Protein AF-A0A3N9N1U6-F1 (afdb_monomer)

Solvent-accessible surface area (backbone atoms only — not comparable to full-atom values): 6509 Å² total; per-residue (Å²): 142,85,83,87,87,84,81,83,79,76,80,83,76,79,84,81,77,71,90,74,62,56,68,76,55,50,57,65,70,63,62,72,79,90,77,90,87,82,89,66,69,80,44,75,77,90,84,50,79,47,70,67,79,54,64,74,58,33,62,77,69,65,62,54,96,83,59,42,75,45,79,46,76,46,76,49,60,92,92,53,91,58,67,75,44,78,48,78,44,82,95

Structure (mmCIF, N/CA/C/O backbone):
data_AF-A0A3N9N1U6-F1
#
_entry.id   AF-A0A3N9N1U6-F1
#
loop_
_atom_site.group_PDB
_atom_site.id
_atom_site.type_symbol
_atom_site.label_atom_id
_atom_site.label_alt_id
_atom_site.label_comp_id
_atom_site.label_asym_id
_atom_site.label_entity_id
_atom_site.label_seq_id
_atom_site.pdbx_PDB_ins_code
_atom_site.Cartn_x
_atom_site.Cartn_y
_atom_site.Cartn_z
_atom_site.occupancy
_atom_site.B_iso_or_equiv
_atom_site.auth_seq_id
_atom_site.auth_comp_id
_atom_site.auth_asym_id
_atom_site.auth_atom_id
_atom_site.pdbx_PDB_model_num
ATOM 1 N N . MET A 1 1 ? -3.795 -65.740 -25.706 1.00 44.59 1 MET A N 1
ATOM 2 C CA . MET A 1 1 ? -3.700 -64.446 -24.994 1.00 44.59 1 MET A CA 1
ATOM 3 C C . MET A 1 1 ? -3.47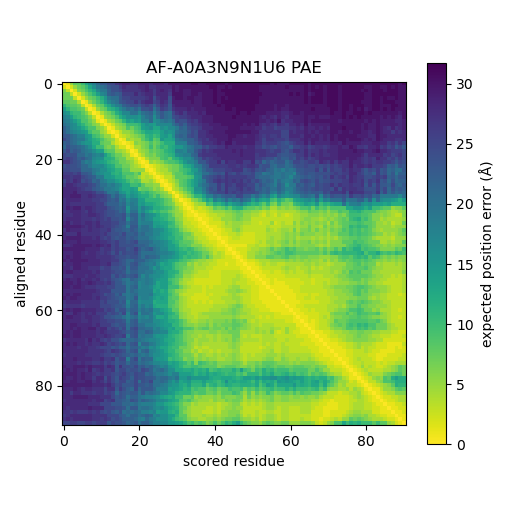0 -63.329 -26.003 1.00 44.59 1 MET A C 1
ATOM 5 O O . MET A 1 1 ? -2.368 -63.258 -26.522 1.00 44.59 1 MET A O 1
ATOM 9 N N . LYS A 1 2 ? -4.463 -62.474 -26.269 1.00 41.59 2 LYS A N 1
ATOM 10 C CA . LYS A 1 2 ? -4.271 -61.062 -26.656 1.00 41.59 2 LYS A CA 1
ATOM 11 C C . LYS A 1 2 ? -5.476 -60.297 -26.100 1.00 41.59 2 LYS A C 1
ATOM 13 O O . LYS A 1 2 ? -6.609 -60.669 -26.380 1.00 41.59 2 LYS A O 1
ATOM 18 N N . LYS A 1 3 ? -5.199 -59.364 -25.188 1.00 41.62 3 LYS A N 1
ATOM 19 C CA . LYS A 1 3 ? -6.173 -58.558 -24.445 1.00 41.62 3 LYS A CA 1
ATOM 20 C C . LYS A 1 3 ? -6.502 -57.285 -25.236 1.00 41.62 3 LYS A C 1
ATOM 22 O O . LYS A 1 3 ? -5.590 -56.689 -25.794 1.00 41.62 3 LYS A O 1
ATOM 27 N N . SER A 1 4 ? -7.793 -56.958 -25.238 1.00 49.44 4 SER A N 1
ATOM 28 C CA . SER A 1 4 ? -8.442 -55.647 -25.076 1.00 49.44 4 SER A CA 1
ATOM 29 C C . SER A 1 4 ? -7.782 -54.394 -25.664 1.00 49.44 4 SER A C 1
ATOM 31 O O . SER A 1 4 ? -6.741 -53.975 -25.172 1.00 49.44 4 SER A O 1
ATOM 33 N N . ASN A 1 5 ? -8.484 -53.720 -26.580 1.00 46.34 5 ASN A N 1
ATOM 34 C CA . ASN A 1 5 ? -8.600 -52.258 -26.573 1.00 46.34 5 ASN A CA 1
ATOM 35 C C . ASN A 1 5 ? -9.832 -51.861 -27.404 1.00 46.34 5 ASN A C 1
ATOM 37 O O . ASN A 1 5 ? -9.795 -51.965 -28.624 1.00 46.34 5 ASN A O 1
ATOM 41 N N . ASP A 1 6 ? -10.922 -51.474 -26.746 1.00 47.25 6 ASP A N 1
ATOM 42 C CA . ASP A 1 6 ? -12.052 -50.803 -27.396 1.00 47.25 6 ASP A CA 1
ATOM 43 C C . ASP A 1 6 ? -12.229 -49.483 -26.641 1.00 47.25 6 ASP A C 1
ATOM 45 O O . ASP A 1 6 ? -12.697 -49.445 -25.500 1.00 47.25 6 ASP A O 1
ATOM 49 N N . GLU A 1 7 ? -11.646 -48.433 -27.214 1.00 53.66 7 GLU A N 1
ATOM 50 C CA . GLU A 1 7 ? -11.620 -47.078 -26.676 1.00 53.66 7 GLU A CA 1
ATOM 51 C C . GLU A 1 7 ? -13.034 -46.492 -26.744 1.00 53.66 7 GLU A C 1
ATOM 53 O O . GLU A 1 7 ? -13.594 -46.296 -27.820 1.00 53.66 7 GLU A O 1
ATOM 58 N N . HIS A 1 8 ? -13.629 -46.215 -25.583 1.00 50.88 8 HIS A N 1
ATOM 59 C CA . HIS A 1 8 ? -14.860 -45.437 -25.495 1.00 50.88 8 HIS A CA 1
ATOM 60 C C . HIS A 1 8 ? -14.592 -44.010 -25.994 1.00 50.88 8 HIS A C 1
ATOM 62 O O . HIS A 1 8 ? -13.955 -43.220 -25.302 1.00 50.88 8 HIS A O 1
ATOM 68 N N . GLN A 1 9 ? -15.071 -43.682 -27.196 1.00 56.28 9 GLN A N 1
ATOM 69 C CA . GLN A 1 9 ? -15.168 -42.300 -27.668 1.00 56.28 9 GLN A CA 1
ATOM 70 C C . GLN A 1 9 ? -16.297 -41.595 -26.909 1.00 56.28 9 GLN A C 1
ATOM 72 O O . GLN A 1 9 ? -17.471 -41.930 -27.071 1.00 56.28 9 GLN A O 1
ATOM 77 N N . GLU A 1 10 ? -15.941 -40.632 -26.060 1.00 59.09 10 GLU A N 1
ATOM 78 C CA . GLU A 1 10 ? -16.901 -39.704 -25.464 1.00 59.09 10 GLU A CA 1
ATOM 79 C C . GLU A 1 10 ? -17.471 -38.785 -26.562 1.00 59.09 10 GLU A C 1
ATOM 81 O O . GLU A 1 10 ? -16.710 -38.299 -27.402 1.00 59.09 10 GLU A O 1
ATOM 86 N N . PRO A 1 11 ? -18.793 -38.546 -26.607 1.00 61.03 11 PRO A N 1
ATOM 87 C CA . PRO A 1 11 ? -19.380 -37.671 -27.614 1.00 61.03 11 PRO A CA 1
ATOM 88 C C . PRO A 1 11 ? -18.937 -36.218 -27.395 1.00 61.03 11 PRO A C 1
ATOM 90 O O . PRO A 1 11 ? -19.039 -35.684 -26.290 1.00 61.03 11 PRO A O 1
ATOM 93 N N . GLU A 1 12 ? -18.479 -35.569 -28.467 1.00 62.94 12 GLU A N 1
ATOM 94 C CA . GLU A 1 12 ? -18.117 -34.151 -28.460 1.00 62.94 12 GLU A CA 1
ATOM 95 C C . GLU A 1 12 ? -19.349 -33.291 -28.131 1.00 62.94 12 GLU A C 1
ATOM 97 O O . GLU A 1 12 ? -20.391 -33.378 -28.788 1.00 62.94 12 GLU A O 1
ATOM 102 N N . LEU A 1 13 ? -19.245 -32.465 -27.085 1.00 66.81 13 LEU A N 1
ATOM 103 C CA . LEU A 1 13 ? -20.317 -31.552 -26.692 1.00 66.81 13 LEU A CA 1
ATOM 104 C C . LEU A 1 13 ? -20.490 -30.449 -27.752 1.00 66.81 13 LEU A C 1
ATOM 106 O O . LEU A 1 13 ? -19.495 -29.916 -28.249 1.00 66.81 13 LEU A O 1
ATOM 110 N N . PRO A 1 14 ? -21.734 -30.058 -28.086 1.00 69.31 14 PRO A N 1
ATOM 111 C CA . PRO A 1 14 ? -21.977 -28.991 -29.048 1.00 69.31 14 PRO A CA 1
ATOM 112 C C . PRO A 1 14 ? -21.415 -27.655 -28.546 1.00 69.31 14 PRO A C 1
ATOM 114 O O . PRO A 1 14 ? -21.525 -27.321 -27.365 1.00 69.31 14 PRO A O 1
ATOM 117 N N . ALA A 1 15 ? -20.842 -26.872 -29.464 1.00 64.06 15 ALA A N 1
ATOM 118 C CA . ALA A 1 15 ? -20.340 -25.535 -29.175 1.00 64.06 15 ALA A CA 1
ATOM 119 C C . ALA A 1 15 ? -21.490 -24.630 -28.705 1.00 64.06 15 ALA A C 1
ATOM 121 O O . ALA A 1 15 ? -22.451 -24.389 -29.437 1.00 64.06 15 ALA A O 1
ATOM 122 N N . VAL A 1 16 ? -21.401 -24.154 -27.465 1.00 65.06 16 VAL A 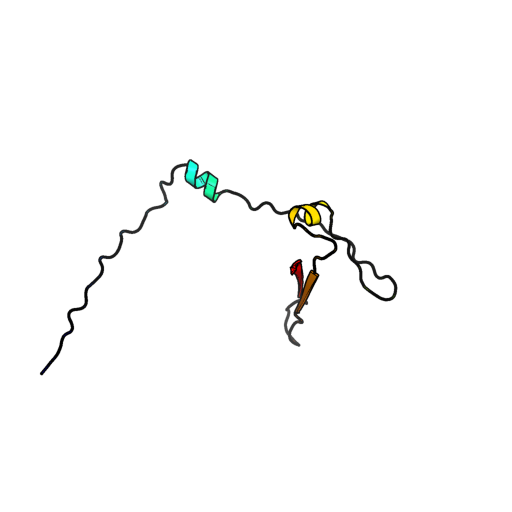N 1
ATOM 123 C CA . VAL A 1 16 ? -22.399 -23.260 -26.874 1.00 65.06 16 VAL A CA 1
ATOM 124 C C . VAL A 1 16 ? -22.239 -21.869 -27.495 1.00 65.06 16 VAL A C 1
ATOM 126 O O . VAL A 1 16 ? -21.178 -21.258 -27.385 1.00 65.06 16 VAL A O 1
ATOM 129 N N . ASP A 1 17 ? -23.284 -21.377 -28.165 1.00 66.44 17 ASP A N 1
ATOM 130 C CA . ASP A 1 17 ? -23.321 -20.028 -28.737 1.00 66.44 17 ASP A CA 1
ATOM 131 C C . ASP A 1 17 ? -23.822 -19.021 -27.691 1.00 66.44 17 ASP A C 1
ATOM 133 O O . ASP A 1 17 ? -25.003 -18.982 -27.341 1.00 66.44 17 ASP A O 1
ATOM 137 N N . TYR A 1 18 ? -22.900 -18.200 -27.192 1.00 65.06 18 TYR A N 1
ATOM 138 C CA . TYR A 1 18 ? -23.152 -17.155 -26.198 1.00 65.06 18 TYR A CA 1
ATOM 139 C C . TYR A 1 18 ? -23.655 -15.840 -26.822 1.00 65.06 18 TYR A C 1
ATOM 141 O O . TYR A 1 18 ? -23.855 -14.859 -26.112 1.00 65.06 18 TYR A O 1
ATOM 149 N N . SER A 1 19 ? -23.902 -15.796 -28.136 1.00 68.06 19 SER A N 1
ATOM 150 C CA . SER A 1 19 ? -24.347 -14.576 -28.836 1.00 68.06 19 SER A CA 1
ATOM 151 C C . SER A 1 19 ? -25.800 -14.180 -28.535 1.00 68.06 19 SER A C 1
ATOM 153 O O . SER A 1 19 ? -26.260 -13.132 -28.980 1.00 68.06 19 SER A O 1
ATOM 155 N N . LYS A 1 20 ? -26.548 -15.024 -27.813 1.00 67.62 20 LYS A N 1
ATOM 156 C CA . LYS A 1 20 ? -27.945 -14.791 -27.403 1.00 67.62 20 LYS A CA 1
ATOM 157 C C . LYS A 1 20 ? -28.112 -14.916 -25.891 1.00 67.62 20 LYS A C 1
ATOM 159 O O . LYS A 1 20 ? -29.077 -15.520 -25.419 1.00 67.62 20 LYS A O 1
ATOM 164 N N . LEU A 1 21 ? -27.145 -14.416 -25.130 1.00 65.88 21 LEU A N 1
ATOM 165 C CA . LEU A 1 21 ? -27.291 -14.373 -23.684 1.00 65.88 21 LEU A CA 1
ATOM 166 C C . LEU A 1 21 ? -28.421 -13.396 -23.310 1.00 65.88 21 LEU A C 1
ATOM 168 O O . LEU A 1 21 ? -28.507 -12.310 -23.882 1.00 65.88 21 LEU A O 1
ATOM 172 N N . PRO A 1 22 ? -29.321 -13.773 -22.386 1.00 72.81 22 PRO A N 1
ATOM 173 C CA . PRO A 1 22 ? -30.291 -12.850 -21.821 1.00 72.81 22 PRO A CA 1
ATOM 174 C C . PRO A 1 22 ? -29.587 -11.622 -21.218 1.00 72.81 22 PRO A C 1
ATOM 176 O O . PRO A 1 22 ? -28.505 -11.778 -20.644 1.00 72.81 22 PRO A O 1
ATOM 179 N N . PRO A 1 23 ? -30.203 -10.429 -21.269 1.00 62.22 23 PRO A N 1
ATOM 180 C CA . PRO A 1 23 ? -29.609 -9.196 -20.742 1.00 62.22 23 PRO A CA 1
ATOM 181 C C . PRO A 1 23 ? -29.264 -9.293 -19.246 1.00 62.22 23 PRO A C 1
ATOM 183 O O . PRO A 1 23 ? -28.290 -8.703 -18.797 1.00 62.22 23 PRO A O 1
ATOM 186 N N . GLU A 1 24 ? -29.992 -10.123 -18.491 1.00 60.72 24 GLU A N 1
ATOM 187 C CA . GLU A 1 24 ? -29.695 -10.434 -17.085 1.00 60.72 24 GLU A CA 1
ATOM 188 C C . GLU A 1 24 ? -28.304 -11.069 -16.895 1.00 60.72 24 GLU A C 1
ATOM 190 O O . GLU A 1 24 ? -27.669 -10.867 -15.865 1.00 60.72 24 GLU A O 1
ATOM 195 N N . ILE A 1 25 ? -27.805 -11.827 -17.879 1.00 60.47 25 ILE A N 1
ATOM 196 C CA . ILE A 1 25 ? -26.464 -12.433 -17.843 1.00 60.47 25 ILE A CA 1
ATOM 197 C C . ILE A 1 25 ? -25.407 -11.432 -18.329 1.00 60.47 25 ILE A C 1
ATOM 199 O O . ILE A 1 25 ? -24.298 -11.411 -17.793 1.00 60.47 25 ILE A O 1
ATOM 203 N N . GLU A 1 26 ? -25.740 -10.564 -19.289 1.00 58.38 26 GLU A N 1
ATOM 204 C CA . GLU A 1 26 ? -24.846 -9.483 -19.730 1.00 58.38 26 GLU A CA 1
ATOM 205 C C . GLU A 1 26 ? -24.536 -8.496 -18.595 1.00 58.38 26 GLU A C 1
ATOM 207 O O . GLU A 1 26 ? -23.372 -8.133 -18.414 1.00 58.38 26 GLU A O 1
ATOM 212 N N . GLU A 1 27 ? -25.527 -8.129 -17.775 1.00 55.16 27 GLU A N 1
ATOM 213 C CA . GLU A 1 27 ? -25.333 -7.257 -16.604 1.00 55.16 27 GLU A CA 1
ATOM 214 C C . GLU A 1 27 ? -24.426 -7.887 -15.533 1.00 55.16 27 GLU A C 1
ATOM 216 O O . GLU A 1 27 ? -23.634 -7.192 -14.890 1.00 55.16 27 GLU A O 1
ATOM 221 N N . VAL A 1 28 ? -24.490 -9.213 -15.358 1.00 57.44 28 VAL A N 1
ATOM 222 C CA . VAL A 1 28 ? -23.606 -9.952 -14.439 1.00 57.44 28 VAL A CA 1
ATOM 223 C C . VAL A 1 28 ? -22.168 -9.978 -14.963 1.00 57.44 28 VAL A C 1
ATOM 225 O O . VAL A 1 28 ? -21.224 -9.860 -14.181 1.00 57.44 28 VAL A O 1
ATOM 228 N N . ILE A 1 29 ? -21.980 -10.082 -16.282 1.00 57.03 29 ILE A N 1
ATOM 229 C CA . ILE A 1 29 ? -20.653 -10.039 -16.916 1.00 57.03 29 ILE A CA 1
ATOM 230 C C . ILE A 1 29 ? -20.083 -8.611 -16.905 1.00 57.03 29 ILE A C 1
ATOM 232 O O . ILE A 1 29 ? -18.869 -8.430 -16.785 1.00 57.03 29 ILE A O 1
ATOM 236 N N . SER A 1 30 ? -20.936 -7.586 -16.992 1.00 58.94 30 SER A N 1
ATOM 237 C CA . SER A 1 30 ? -20.518 -6.183 -17.069 1.00 58.94 30 SER A CA 1
ATOM 238 C C . SER A 1 30 ? -20.207 -5.534 -15.719 1.00 58.94 30 SER A C 1
ATOM 240 O O . SER A 1 30 ? -20.019 -4.314 -15.677 1.00 58.94 30 SER A O 1
ATOM 242 N N . GLN A 1 31 ? -20.166 -6.286 -14.614 1.00 61.94 31 GLN A N 1
ATOM 243 C CA . GLN A 1 31 ? -19.796 -5.730 -13.314 1.00 61.94 31 GLN A CA 1
ATOM 244 C C . GLN A 1 31 ? -18.346 -5.230 -13.359 1.00 61.94 31 GLN A C 1
ATOM 246 O O . GLN A 1 31 ? -17.381 -5.983 -13.214 1.00 61.94 31 GLN A O 1
ATOM 251 N N . GLN A 1 32 ? -18.188 -3.926 -13.598 1.00 66.00 32 GLN A N 1
ATOM 252 C CA . GLN A 1 32 ? -16.901 -3.255 -13.508 1.00 66.00 32 GLN A CA 1
ATOM 253 C C . GLN A 1 32 ? -16.341 -3.459 -12.105 1.00 66.00 32 GLN A C 1
ATOM 255 O O . GLN A 1 32 ? -17.037 -3.291 -11.102 1.00 66.00 32 GLN A O 1
ATOM 260 N N . ARG A 1 33 ? -15.061 -3.825 -12.040 1.00 75.81 33 ARG A N 1
ATOM 261 C CA . ARG A 1 33 ? -14.364 -3.973 -10.767 1.00 75.81 33 ARG A CA 1
ATOM 262 C C . ARG A 1 33 ? -14.389 -2.637 -10.042 1.00 75.81 33 ARG A C 1
ATOM 264 O O . ARG A 1 33 ? -14.002 -1.611 -10.599 1.00 75.81 33 ARG A O 1
ATOM 271 N N . PHE A 1 34 ? -14.827 -2.666 -8.793 1.00 78.88 34 PHE A N 1
ATOM 272 C CA . PHE A 1 34 ? -14.686 -1.526 -7.912 1.00 78.88 34 PHE A CA 1
ATOM 273 C C . PHE A 1 34 ? -13.192 -1.318 -7.620 1.00 78.88 34 PHE A C 1
ATOM 275 O O . PHE A 1 34 ? -12.539 -2.179 -7.034 1.00 78.88 34 PHE A O 1
ATOM 282 N N . GLU A 1 35 ? -12.636 -0.198 -8.085 1.00 85.12 35 GLU A N 1
ATOM 283 C CA . GLU A 1 35 ? -11.221 0.143 -7.929 1.00 85.12 35 GLU A CA 1
ATOM 284 C C . GLU A 1 35 ? -11.073 1.495 -7.223 1.00 85.12 35 GLU A C 1
ATOM 286 O O . GLU A 1 35 ? -11.502 2.529 -7.737 1.00 85.12 35 GLU A O 1
ATOM 291 N N . ILE A 1 36 ? -10.385 1.514 -6.079 1.00 83.69 36 ILE A N 1
ATOM 292 C CA . ILE A 1 36 ? -9.982 2.753 -5.402 1.00 83.69 36 ILE A CA 1
ATOM 293 C C . ILE A 1 36 ? -8.511 3.032 -5.735 1.00 83.69 36 ILE A C 1
ATOM 295 O O . ILE A 1 36 ? -7.615 2.307 -5.305 1.00 83.69 36 ILE A O 1
ATOM 299 N N . LYS A 1 37 ? -8.239 4.106 -6.489 1.00 88.12 37 LYS A N 1
ATOM 300 C CA . LYS A 1 37 ? -6.875 4.555 -6.832 1.00 88.12 37 LYS A CA 1
ATOM 301 C C . LYS A 1 37 ? -6.543 5.846 -6.094 1.00 88.12 37 LYS A C 1
ATOM 303 O O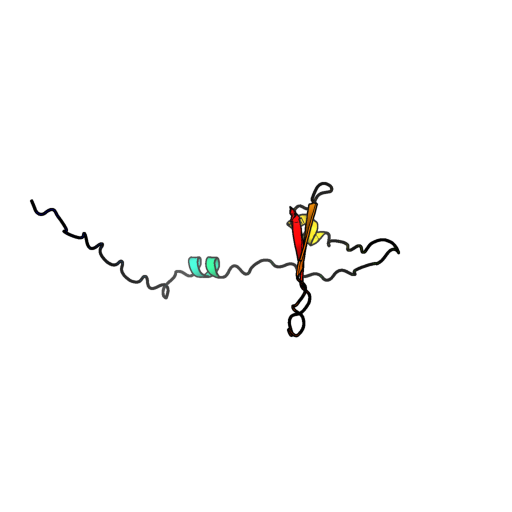 . LYS A 1 37 ? -7.164 6.881 -6.328 1.00 88.12 37 LYS A O 1
ATOM 308 N N . LYS A 1 38 ? -5.544 5.800 -5.210 1.00 86.75 38 LYS A N 1
ATOM 309 C CA . LYS A 1 38 ? -5.066 6.963 -4.446 1.00 86.75 38 LYS A CA 1
ATOM 310 C C . LYS A 1 38 ? -3.542 6.981 -4.427 1.00 86.75 38 LYS A C 1
ATOM 312 O O . LYS A 1 38 ? -2.902 5.947 -4.264 1.00 86.75 38 LYS A O 1
ATOM 317 N N . THR A 1 39 ? -2.971 8.174 -4.534 1.00 88.25 39 THR A N 1
ATOM 318 C CA . THR A 1 39 ? -1.530 8.394 -4.381 1.00 88.25 39 THR A CA 1
ATOM 319 C C . THR A 1 39 ? -1.253 8.903 -2.974 1.00 88.25 39 THR A C 1
ATOM 321 O O . THR A 1 39 ? -1.867 9.872 -2.533 1.00 88.25 39 THR A O 1
ATOM 324 N N . THR A 1 40 ? -0.309 8.278 -2.273 1.00 87.44 40 THR A N 1
ATOM 325 C CA . THR A 1 40 ? 0.189 8.760 -0.978 1.00 87.44 40 THR A CA 1
ATOM 326 C C . THR A 1 40 ? 1.613 9.282 -1.113 1.00 87.44 40 THR A C 1
ATOM 328 O O . THR A 1 40 ? 2.397 8.806 -1.935 1.00 87.44 40 THR A O 1
ATOM 331 N N . LYS A 1 41 ? 1.965 10.258 -0.274 1.00 89.00 41 LYS A N 1
ATOM 332 C CA . LYS A 1 41 ? 3.341 10.731 -0.148 1.00 89.00 41 LYS A CA 1
ATOM 333 C C . LYS A 1 41 ? 4.165 9.704 0.631 1.00 89.00 41 LYS A C 1
ATOM 335 O O . LYS A 1 41 ? 3.713 9.193 1.655 1.00 89.00 41 LYS A O 1
ATOM 340 N N . LEU A 1 42 ? 5.377 9.442 0.154 1.00 89.56 42 LEU A N 1
ATOM 341 C CA . LEU A 1 42 ? 6.407 8.725 0.898 1.00 89.56 42 LEU A CA 1
ATOM 342 C C . LEU A 1 42 ? 7.233 9.747 1.688 1.00 89.56 42 LEU A C 1
ATOM 344 O O . LEU A 1 42 ? 7.719 10.727 1.116 1.00 89.56 42 LEU A O 1
ATOM 348 N N . THR A 1 43 ? 7.370 9.548 2.995 1.00 91.44 43 THR A N 1
ATOM 349 C CA . THR A 1 43 ? 8.096 10.456 3.894 1.00 91.44 43 THR A CA 1
ATOM 350 C C . THR A 1 43 ? 9.291 9.757 4.530 1.00 91.44 43 THR A C 1
ATOM 352 O O . THR A 1 43 ? 9.191 8.599 4.918 1.00 91.44 43 THR A O 1
ATOM 355 N N . TRP A 1 44 ? 10.420 10.460 4.638 1.00 91.00 44 TRP A N 1
ATOM 356 C CA . TRP A 1 44 ? 11.637 9.996 5.310 1.00 91.00 44 TRP A CA 1
ATOM 357 C C . TRP A 1 44 ? 11.807 10.750 6.626 1.00 91.00 44 TRP A C 1
ATOM 359 O O . TRP A 1 44 ? 11.799 11.982 6.626 1.00 91.00 44 TRP A O 1
ATOM 369 N N . ASP A 1 45 ? 11.954 10.025 7.732 1.00 89.50 45 ASP A N 1
ATOM 370 C CA . ASP A 1 45 ? 12.094 10.601 9.078 1.00 89.50 45 ASP A CA 1
ATOM 371 C C . ASP A 1 45 ? 13.547 10.613 9.595 1.00 89.50 45 ASP A C 1
ATOM 373 O O . ASP A 1 45 ? 13.792 10.937 10.754 1.00 89.50 45 ASP A O 1
ATOM 377 N N . GLY A 1 46 ? 14.522 10.266 8.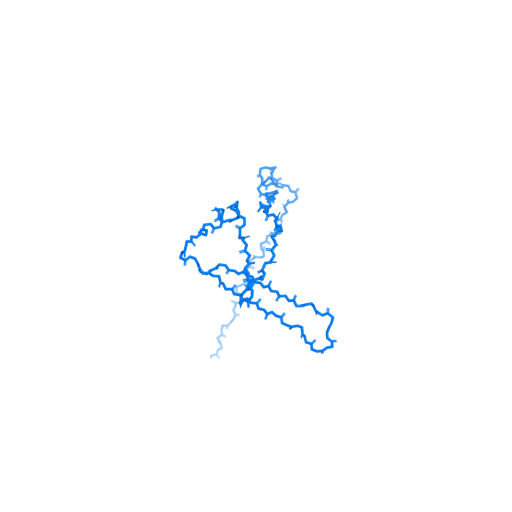747 1.00 90.75 46 GLY A N 1
ATOM 378 C CA . GLY A 1 46 ? 15.930 10.121 9.136 1.00 90.75 46 GLY A CA 1
ATOM 379 C C . GLY A 1 46 ? 16.351 8.683 9.441 1.00 90.75 46 GLY A C 1
ATOM 380 O O . GLY A 1 46 ? 17.549 8.400 9.440 1.00 90.75 46 GLY A O 1
ATOM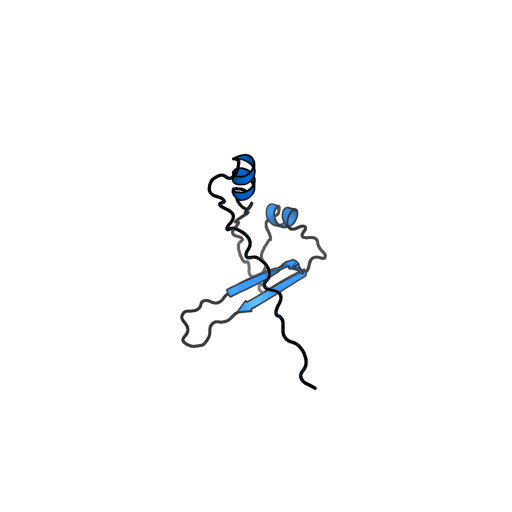 381 N N . LYS A 1 47 ? 15.399 7.768 9.657 1.00 93.06 47 LYS A N 1
ATOM 382 C CA . LYS A 1 47 ? 15.673 6.358 9.973 1.00 93.06 47 LYS A CA 1
ATOM 383 C C . LYS A 1 47 ? 14.927 5.391 9.061 1.00 93.06 47 LYS A C 1
ATOM 385 O O . LYS A 1 47 ? 15.479 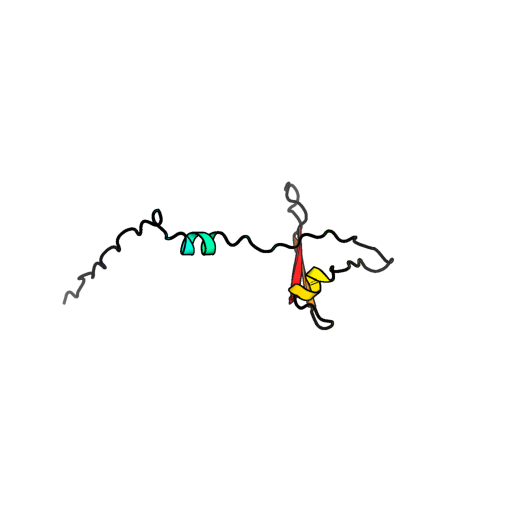4.356 8.690 1.00 93.06 47 LYS A O 1
ATOM 390 N N . GLN A 1 48 ? 13.684 5.703 8.720 1.00 92.31 48 GLN A N 1
ATOM 391 C CA . GLN A 1 48 ? 12.810 4.842 7.941 1.00 92.31 48 GLN A CA 1
ATOM 392 C C . GLN A 1 48 ? 11.937 5.650 6.980 1.00 92.31 48 GLN A C 1
ATOM 394 O O . GLN A 1 48 ? 11.618 6.824 7.188 1.00 92.31 48 GLN A O 1
ATOM 399 N N . TYR A 1 49 ? 11.530 4.983 5.904 1.00 91.81 49 TYR A N 1
ATOM 400 C CA . TYR A 1 49 ? 10.476 5.487 5.042 1.00 91.81 49 TYR A CA 1
ATOM 401 C C . TYR A 1 49 ? 9.122 5.094 5.621 1.00 91.81 49 TYR A C 1
ATOM 403 O O . TYR A 1 49 ? 8.911 3.950 6.018 1.00 91.81 49 TYR A O 1
ATOM 411 N N . SER A 1 50 ? 8.200 6.046 5.646 1.00 90.19 50 SER A N 1
ATOM 412 C CA . SER A 1 50 ? 6.822 5.850 6.078 1.00 90.19 50 SER A CA 1
ATOM 413 C C . SER A 1 50 ? 5.860 6.281 4.977 1.00 90.19 50 SER A C 1
ATOM 415 O O . SER A 1 50 ? 6.109 7.232 4.233 1.00 90.19 50 SER A O 1
ATOM 417 N N . MET A 1 51 ? 4.750 5.560 4.869 1.00 90.38 51 MET A N 1
ATOM 418 C CA . MET A 1 51 ? 3.612 5.924 4.034 1.00 90.38 51 MET A CA 1
ATOM 419 C C . MET A 1 51 ? 2.332 5.709 4.833 1.00 90.38 51 MET A C 1
ATOM 421 O O . MET A 1 51 ? 2.262 4.810 5.672 1.00 90.38 51 MET A O 1
ATOM 425 N N . ARG A 1 52 ? 1.321 6.540 4.583 1.00 89.56 52 ARG A N 1
ATOM 426 C CA . ARG A 1 52 ? 0.004 6.384 5.199 1.00 89.56 52 ARG A CA 1
ATOM 427 C C . ARG A 1 52 ? -0.925 5.694 4.211 1.00 89.56 52 ARG A C 1
ATOM 429 O O . ARG A 1 52 ? -1.113 6.190 3.104 1.00 89.56 52 ARG A O 1
ATOM 436 N N . ILE A 1 53 ? -1.522 4.582 4.627 1.00 89.56 53 ILE A N 1
ATOM 437 C CA . ILE A 1 53 ? -2.599 3.948 3.864 1.00 89.56 53 ILE A CA 1
ATOM 438 C C . ILE A 1 53 ? -3.856 4.824 4.020 1.00 89.56 53 ILE A C 1
ATOM 440 O O . ILE A 1 53 ? -4.208 5.151 5.157 1.00 89.56 53 ILE A O 1
ATOM 444 N N . PRO A 1 54 ? -4.499 5.269 2.923 1.00 90.94 54 PRO A N 1
ATOM 445 C CA . PRO A 1 54 ? -5.747 6.027 2.992 1.00 90.94 54 PRO A CA 1
ATOM 446 C C . PRO A 1 54 ? -6.838 5.249 3.731 1.00 90.94 54 PRO A C 1
ATOM 448 O O . PRO A 1 54 ? -6.981 4.049 3.510 1.00 90.94 54 PRO A O 1
ATOM 451 N N . THR A 1 55 ? -7.624 5.940 4.560 1.00 90.12 55 THR A N 1
ATOM 452 C CA . THR A 1 55 ? -8.655 5.319 5.407 1.00 90.12 55 THR A CA 1
ATOM 453 C C . THR A 1 55 ? -9.645 4.480 4.601 1.00 90.12 55 THR A C 1
ATOM 455 O O . THR A 1 55 ? -9.886 3.343 4.969 1.00 90.12 55 THR A O 1
ATOM 458 N N . GLU A 1 56 ? -10.108 4.985 3.451 1.00 90.06 56 GLU A N 1
ATOM 459 C CA . GLU A 1 56 ? -11.005 4.266 2.528 1.00 90.06 56 GLU A CA 1
ATOM 460 C C . GLU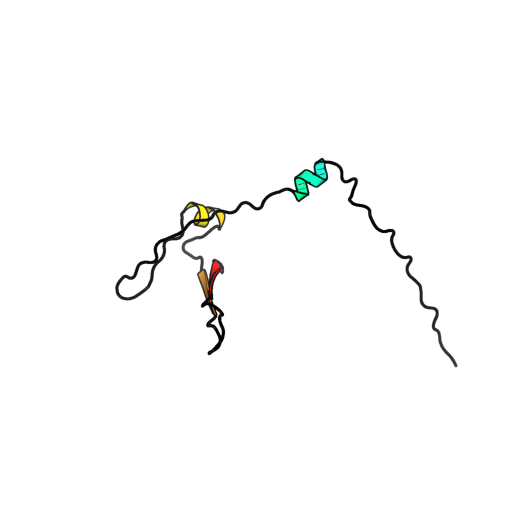 A 1 56 ? -10.445 2.886 2.134 1.00 90.06 56 GLU A C 1
ATOM 462 O O . GLU A 1 56 ? -11.149 1.887 2.151 1.00 90.06 56 GLU A O 1
ATOM 467 N N . ILE A 1 57 ? -9.146 2.812 1.819 1.00 90.56 57 ILE A N 1
ATOM 468 C CA . ILE A 1 57 ? -8.493 1.554 1.431 1.00 90.56 57 ILE A CA 1
ATOM 469 C C . ILE A 1 57 ? -8.302 0.654 2.654 1.00 90.56 57 ILE A C 1
ATOM 471 O O . ILE A 1 57 ? -8.433 -0.559 2.547 1.00 90.56 57 ILE A O 1
ATOM 475 N N . ALA A 1 58 ? -7.979 1.233 3.813 1.00 90.00 58 ALA A N 1
ATOM 476 C CA . ALA A 1 58 ? -7.781 0.474 5.042 1.00 90.00 58 ALA A CA 1
ATOM 477 C C . ALA A 1 58 ? -9.078 -0.175 5.548 1.00 90.00 58 ALA A C 1
ATOM 479 O O . ALA A 1 58 ? -9.032 -1.313 6.009 1.00 90.00 58 ALA A O 1
ATOM 480 N N . GLU A 1 59 ? -10.207 0.528 5.442 1.00 90.88 59 GLU A N 1
ATOM 481 C CA . GLU A 1 59 ? -11.532 0.023 5.812 1.00 90.88 59 GLU A CA 1
ATOM 482 C C . GLU A 1 59 ? -11.966 -1.112 4.879 1.00 90.88 59 GLU A C 1
ATOM 484 O O . GLU A 1 59 ? -12.254 -2.208 5.357 1.00 90.88 59 GLU A O 1
ATOM 489 N N . GLU A 1 60 ? -11.908 -0.897 3.561 1.00 90.25 60 GLU A N 1
ATOM 490 C CA . GLU A 1 60 ? -12.290 -1.909 2.563 1.00 90.25 60 GLU A CA 1
ATOM 491 C C . GLU A 1 60 ? -11.375 -3.148 2.591 1.00 90.25 60 GLU A C 1
ATOM 493 O O . GLU A 1 60 ? -11.833 -4.273 2.402 1.00 90.25 60 GLU A O 1
ATOM 498 N N . ALA A 1 61 ? -10.077 -2.972 2.866 1.00 88.25 61 ALA A N 1
ATOM 499 C CA . ALA A 1 61 ? -9.124 -4.080 2.974 1.00 88.25 61 ALA A CA 1
ATOM 500 C C . ALA A 1 61 ? -9.071 -4.725 4.375 1.00 88.25 61 ALA A C 1
ATOM 502 O O . ALA A 1 61 ? -8.296 -5.662 4.577 1.00 88.25 61 ALA A O 1
ATOM 503 N N . GLY A 1 62 ? -9.847 -4.235 5.351 1.00 89.19 62 GLY A N 1
ATOM 504 C CA . GLY A 1 62 ? -9.880 -4.782 6.712 1.00 89.19 62 GLY A CA 1
ATOM 505 C C . GLY A 1 62 ? -8.547 -4.680 7.464 1.00 89.19 62 GLY A C 1
ATOM 506 O O . GLY A 1 62 ? -8.205 -5.562 8.253 1.00 89.19 62 GLY A O 1
ATOM 507 N N . ILE A 1 63 ? -7.763 -3.627 7.215 1.00 90.69 63 ILE A N 1
ATOM 508 C CA . ILE A 1 63 ? -6.447 -3.445 7.839 1.00 90.69 63 ILE A CA 1
ATOM 509 C C . ILE A 1 63 ? -6.623 -3.070 9.310 1.00 90.69 63 ILE A C 1
ATOM 511 O O . ILE A 1 63 ? -7.238 -2.061 9.654 1.00 90.69 63 ILE A O 1
ATOM 515 N N . THR A 1 64 ? -6.010 -3.854 10.191 1.00 90.56 64 THR A N 1
ATOM 516 C CA . THR A 1 64 ? -6.007 -3.624 11.638 1.00 90.56 64 THR A CA 1
ATOM 517 C C . THR A 1 64 ? -4.590 -3.361 12.148 1.00 90.56 64 THR A C 1
ATOM 519 O O . THR A 1 64 ? -3.612 -3.403 11.405 1.00 90.56 64 THR A O 1
ATOM 522 N N . LYS A 1 65 ? -4.455 -3.095 13.453 1.00 87.75 65 LYS A N 1
ATOM 523 C CA . LYS A 1 65 ? -3.147 -2.891 14.103 1.00 87.75 65 LYS A CA 1
ATOM 524 C C . LYS A 1 65 ? -2.263 -4.142 14.104 1.00 87.75 65 LYS A C 1
ATOM 526 O O . LYS A 1 65 ? -1.061 -4.022 14.314 1.00 87.75 65 LYS A O 1
ATOM 531 N N . GLU A 1 66 ? -2.856 -5.316 13.913 1.00 90.88 66 GLU A N 1
ATOM 532 C CA . GLU A 1 66 ? -2.150 -6.600 13.908 1.00 90.88 66 GLU A CA 1
ATOM 533 C C . GLU A 1 66 ? -1.792 -7.065 12.492 1.00 90.88 66 GLU A C 1
ATOM 535 O O . GLU A 1 66 ? -0.984 -7.982 12.334 1.00 90.88 66 GLU A O 1
ATOM 540 N N . SER A 1 67 ? -2.362 -6.418 11.469 1.00 91.00 67 SER A N 1
ATOM 541 C CA . SER A 1 67 ? -2.110 -6.736 10.068 1.00 91.00 67 SER A CA 1
ATOM 542 C C . SER A 1 67 ? -0.633 -6.584 9.730 1.00 91.00 67 SER A C 1
ATOM 544 O O . SER A 1 67 ? 0.026 -5.612 10.118 1.00 91.00 67 SER A O 1
ATOM 546 N N . ARG A 1 68 ? -0.110 -7.543 8.968 1.00 90.88 68 ARG A N 1
ATOM 547 C CA . ARG A 1 68 ? 1.267 -7.513 8.482 1.00 90.88 68 ARG A CA 1
ATOM 548 C C . ARG A 1 68 ? 1.265 -7.216 6.992 1.00 90.88 68 ARG A C 1
ATOM 550 O O . ARG A 1 68 ? 0.334 -7.550 6.269 1.00 90.88 68 ARG A O 1
ATOM 557 N N . ALA A 1 69 ? 2.325 -6.562 6.541 1.00 90.94 69 ALA A N 1
ATOM 558 C CA . ALA A 1 69 ? 2.553 -6.310 5.130 1.00 90.94 69 ALA A CA 1
ATOM 559 C C . ALA A 1 69 ? 3.793 -7.079 4.677 1.00 90.94 69 ALA A C 1
ATOM 561 O O . ALA A 1 69 ? 4.840 -7.041 5.329 1.00 90.94 69 ALA A O 1
ATOM 562 N N . TYR A 1 70 ? 3.666 -7.763 3.549 1.00 92.00 70 TYR A N 1
ATOM 563 C CA . TYR A 1 70 ? 4.763 -8.371 2.822 1.00 92.00 70 TYR A CA 1
ATOM 564 C C . TYR A 1 70 ? 5.236 -7.429 1.723 1.00 92.00 70 TYR A C 1
ATOM 566 O O . TYR A 1 70 ? 4.439 -6.885 0.960 1.00 92.00 70 TYR A O 1
ATOM 574 N N . PHE A 1 71 ? 6.552 -7.255 1.655 1.00 92.19 71 PHE A N 1
ATOM 575 C CA . PHE A 1 71 ? 7.212 -6.399 0.684 1.00 92.19 71 PHE A CA 1
ATOM 576 C C . PHE A 1 71 ? 8.014 -7.268 -0.273 1.00 92.19 71 PHE A C 1
ATOM 578 O O . PHE A 1 71 ? 8.927 -7.982 0.148 1.00 92.19 71 PHE A O 1
ATOM 585 N N . HIS A 1 72 ? 7.711 -7.163 -1.562 1.00 93.62 72 HIS A N 1
ATOM 586 C CA . HIS A 1 72 ? 8.433 -7.853 -2.619 1.00 93.62 72 HIS A CA 1
ATOM 587 C C . HIS A 1 72 ? 9.074 -6.833 -3.558 1.00 93.62 72 HIS A 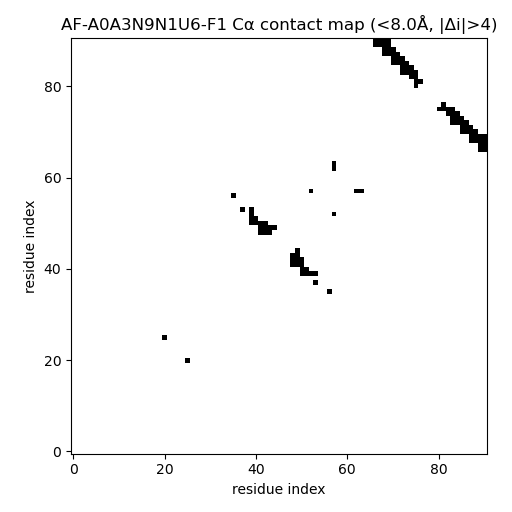C 1
ATOM 589 O O . HIS A 1 72 ? 8.385 -6.091 -4.258 1.00 93.62 72 HIS A O 1
ATOM 595 N N . LEU A 1 73 ? 10.407 -6.777 -3.549 1.00 93.19 73 LEU A N 1
ATOM 596 C CA . LEU A 1 73 ? 11.190 -5.903 -4.416 1.00 93.19 73 LEU A CA 1
ATOM 597 C C . LEU A 1 73 ? 11.838 -6.727 -5.526 1.00 93.19 73 LEU A C 1
ATOM 599 O O . LEU A 1 73 ? 12.714 -7.549 -5.258 1.00 93.19 73 LEU A O 1
ATOM 603 N N . VAL A 1 74 ? 11.475 -6.432 -6.768 1.00 93.12 74 VAL A N 1
ATOM 604 C CA . VAL A 1 74 ? 12.107 -7.004 -7.955 1.00 93.12 74 VAL A CA 1
ATOM 605 C C . VAL A 1 74 ? 13.026 -5.953 -8.563 1.00 93.12 74 VAL A C 1
ATOM 607 O O . VAL A 1 74 ? 12.595 -4.855 -8.931 1.00 93.12 74 VAL A O 1
ATOM 610 N N . LYS A 1 75 ? 14.318 -6.282 -8.627 1.00 91.81 75 LYS A N 1
ATOM 611 C CA . LYS A 1 75 ? 15.326 -5.465 -9.307 1.00 91.81 75 LYS A CA 1
ATOM 612 C C . LYS A 1 75 ? 15.453 -5.931 -10.757 1.00 91.81 75 LYS A C 1
ATOM 614 O O . LYS A 1 75 ? 15.436 -7.140 -10.982 1.00 91.81 75 LYS A O 1
ATOM 619 N N . PRO A 1 76 ? 15.623 -5.007 -11.711 1.00 92.38 76 PRO A N 1
ATOM 620 C CA . PRO A 1 76 ? 15.874 -5.383 -13.090 1.00 92.38 76 PRO A CA 1
ATOM 621 C C . PRO A 1 76 ? 17.253 -6.024 -13.234 1.00 92.38 76 PRO A C 1
ATOM 623 O O . PRO A 1 76 ? 18.172 -5.760 -12.447 1.00 92.38 76 PRO A O 1
ATOM 626 N N . LEU A 1 77 ? 17.400 -6.853 -14.263 1.00 89.88 77 LEU A N 1
ATOM 627 C CA . LEU A 1 77 ? 18.696 -7.406 -14.633 1.00 89.88 77 LEU A CA 1
ATOM 628 C C . LEU A 1 77 ? 19.618 -6.307 -15.189 1.00 89.88 77 LEU A C 1
ATOM 630 O O . LEU A 1 77 ? 19.144 -5.379 -15.850 1.00 89.88 77 LEU A O 1
ATOM 634 N N . PRO A 1 78 ? 20.941 -6.403 -14.965 1.00 84.00 78 PRO A N 1
ATOM 635 C CA . PRO A 1 78 ? 21.895 -5.485 -15.575 1.00 84.00 78 PRO A CA 1
ATOM 636 C C . PRO A 1 78 ? 21.765 -5.504 -17.104 1.00 84.00 78 PRO A C 1
ATOM 638 O O . PRO A 1 78 ? 21.890 -6.560 -17.719 1.00 84.00 78 PRO A O 1
ATOM 641 N N . GLY A 1 79 ? 21.518 -4.342 -17.712 1.00 83.00 79 GLY A N 1
ATOM 642 C CA . GLY A 1 79 ? 21.345 -4.208 -19.165 1.00 83.00 79 GLY A CA 1
ATOM 643 C C . GLY A 1 79 ? 19.926 -4.463 -19.686 1.00 83.00 79 GLY A C 1
ATOM 644 O O . GLY A 1 79 ? 19.737 -4.466 -20.898 1.00 83.00 79 GLY A O 1
ATOM 645 N N . SER A 1 80 ? 18.943 -4.664 -18.804 1.00 87.38 80 SER A N 1
ATOM 646 C CA . SER A 1 80 ? 17.521 -4.699 -19.165 1.00 87.38 80 SER A CA 1
ATOM 647 C C . SER A 1 80 ? 16.880 -3.309 -19.055 1.00 87.38 80 SER A C 1
ATOM 649 O O . SER A 1 80 ? 17.257 -2.518 -18.190 1.00 87.38 80 SER A O 1
ATOM 651 N N . ASP A 1 81 ? 15.868 -3.044 -19.887 1.00 85.44 81 ASP A N 1
ATOM 652 C CA . ASP A 1 81 ? 15.003 -1.852 -19.812 1.00 85.44 81 ASP A CA 1
ATOM 653 C C . ASP A 1 81 ? 13.899 -1.976 -18.740 1.00 85.44 81 ASP A C 1
ATOM 655 O O . ASP A 1 81 ? 13.043 -1.097 -18.582 1.00 85.44 81 ASP A O 1
ATOM 659 N N . GLU A 1 82 ? 13.886 -3.080 -17.995 1.00 87.25 82 GLU A N 1
ATOM 660 C CA . GLU A 1 82 ? 12.946 -3.289 -16.903 1.00 87.25 82 GLU A CA 1
ATOM 661 C C . GLU A 1 82 ? 13.120 -2.249 -15.788 1.00 87.25 82 GLU A C 1
ATOM 663 O O . GLU A 1 82 ? 14.221 -1.841 -15.411 1.00 87.25 82 GLU A O 1
ATOM 668 N N . LYS A 1 83 ? 11.993 -1.824 -15.212 1.00 89.38 83 LYS A N 1
ATOM 669 C CA . LYS A 1 83 ? 11.975 -0.899 -14.076 1.00 89.38 83 LYS A CA 1
ATOM 670 C C . LYS A 1 83 ? 11.926 -1.676 -12.769 1.00 89.38 83 LYS A C 1
ATOM 672 O O . LYS A 1 83 ? 11.346 -2.754 -12.690 1.00 89.38 83 LYS A O 1
ATOM 677 N N . ILE A 1 84 ? 12.478 -1.077 -11.717 1.00 92.06 84 ILE A N 1
ATOM 678 C CA . ILE A 1 84 ? 12.305 -1.574 -10.350 1.00 92.06 84 ILE A CA 1
ATOM 679 C C . ILE A 1 84 ? 10.808 -1.648 -10.036 1.00 92.06 84 ILE A C 1
ATOM 681 O O . ILE A 1 84 ? 10.085 -0.663 -10.213 1.00 92.06 84 ILE A O 1
ATOM 685 N N . ARG A 1 85 ? 10.360 -2.800 -9.536 1.00 92.00 85 ARG A N 1
ATOM 686 C CA . ARG A 1 85 ? 8.979 -3.017 -9.101 1.00 92.00 85 ARG A CA 1
ATOM 687 C C . ARG A 1 85 ? 8.964 -3.351 -7.616 1.00 92.00 85 ARG A C 1
ATOM 689 O O . ARG A 1 85 ? 9.644 -4.275 -7.179 1.00 92.00 85 ARG A O 1
ATOM 696 N N . LEU A 1 86 ? 8.187 -2.589 -6.853 1.00 89.06 86 LEU A N 1
ATOM 697 C CA . LEU A 1 86 ? 7.872 -2.877 -5.458 1.00 89.06 86 LEU A CA 1
ATOM 698 C C . LEU A 1 86 ? 6.397 -3.259 -5.378 1.00 89.06 86 LEU A C 1
ATOM 700 O O . LEU A 1 86 ? 5.538 -2.485 -5.797 1.00 89.06 86 LEU A O 1
ATOM 704 N N . GLU A 1 87 ? 6.120 -4.434 -4.837 1.00 91.44 87 GLU A N 1
ATOM 705 C CA . GLU A 1 87 ? 4.771 -4.909 -4.557 1.00 91.44 87 GLU A CA 1
ATOM 706 C C . GLU A 1 87 ? 4.588 -5.038 -3.046 1.00 91.44 87 GLU A C 1
ATOM 708 O O . GLU A 1 87 ? 5.469 -5.538 -2.342 1.00 91.44 87 GLU A O 1
ATOM 713 N N . ILE A 1 88 ? 3.460 -4.534 -2.549 1.00 89.25 88 ILE A N 1
ATOM 714 C CA . ILE A 1 88 ? 3.097 -4.579 -1.134 1.00 89.25 88 ILE A CA 1
ATOM 715 C C . ILE A 1 88 ? 1.783 -5.339 -1.047 1.00 89.25 88 ILE A C 1
ATOM 717 O O . ILE A 1 88 ? 0.803 -4.942 -1.675 1.00 89.25 88 ILE A O 1
ATOM 721 N N . SER A 1 89 ? 1.779 -6.427 -0.286 1.00 89.69 89 SER A N 1
ATOM 722 C CA . SER A 1 89 ? 0.59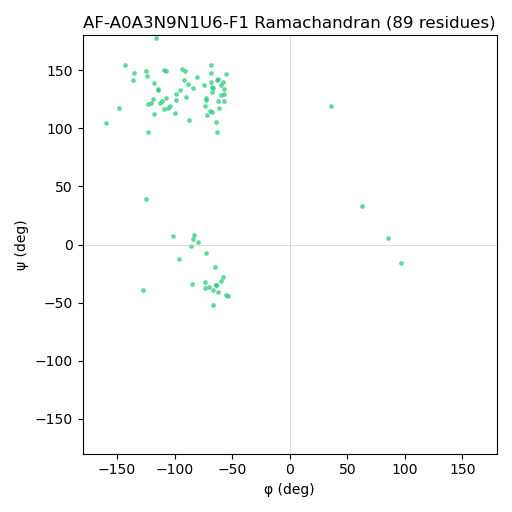8 -7.263 -0.060 1.00 89.69 89 SER A CA 1
ATOM 723 C C . SER A 1 89 ? 0.333 -7.400 1.432 1.00 89.69 89 SER A C 1
ATOM 725 O O . SER A 1 89 ? 1.267 -7.373 2.230 1.00 89.69 89 SER A O 1
ATOM 727 N N . LEU A 1 90 ? -0.931 -7.543 1.818 1.00 88.31 90 LEU A N 1
ATOM 728 C CA . LEU A 1 90 ? -1.304 -7.865 3.196 1.00 88.31 90 LEU A CA 1
ATOM 729 C C . LEU A 1 90 ? -1.142 -9.373 3.436 1.00 88.31 90 LEU A C 1
ATOM 731 O O . LEU A 1 90 ? -1.391 -10.162 2.524 1.00 88.31 90 LEU A O 1
ATOM 735 N N . VAL A 1 91 ? -0.708 -9.749 4.643 1.00 82.19 91 VAL A N 1
ATOM 736 C CA . VAL A 1 91 ? -0.527 -11.142 5.097 1.00 82.19 91 VAL A CA 1
ATOM 737 C C . VAL A 1 91 ? -1.202 -11.352 6.439 1.00 82.19 91 VAL A C 1
ATOM 739 O O . VAL A 1 91 ? -1.084 -10.443 7.298 1.00 82.19 91 VAL A O 1
#

Radius of gyration: 26.15 Å; Cα contacts (8 Å, |Δi|>4): 55; chains: 1; bounding box: 52×75×43 Å

pLDDT: mean 78.55, std 15.51, range [41.59, 93.62]

Secondary structure (DSSP, 8-state):
---------PPPPPPP-GGG--HHHHHHHT-----------EEE-SS-EEEPPPHHHHHHTT--TT--EEEEEEPPPTT--PPPEEEEEE-

Mean predicted aligned error: 14.95 Å

Foldseek 3Di:
DDDDDDDDDDDDDDDDDPVPPDVVVVVVVPPDDDDDDDDWDWDDPPPDIDTDDDPVCCVVVVPDPPKDKDWDWDDDDVPDPDDIDIDIDID

Sequence (91 aa):
MKKSNDEHQEPELPAVDYSKLPPEIEEVISQQRFEIKKTTKLTWDGKQYSMRIPTEIAEEAGITKESRAYFHLVKPLPGSDEKIRLEISLV

Nearest PDB structures (foldseek):
  2mrn-assembly1_B  TM=5.814E-01  e=9.211E-01  Escherichia coli K-12
  7ycx-assembly1_K  TM=2.349E-01  e=1.588E+00  Homo sapiens